Protein AF-A0A0P0M0D5-F1 (afdb_monomer)

Mean predicted aligned error: 4.43 Å

pLDDT: mean 91.83, std 10.05, range [52.97, 98.56]

InterPro domains:
  IPR024356 Protein of unknown function DUF3873 [PF12989] (3-71)

Organism: Phocaeicola vulgatus (NCBI:txid821)

Sequence (77 aa):
MATRMTINGVSTCTEAGTEKYEKFQMGVGRRKRTLVQYDYRHPADGELFSYVKPTLDECRTARDKWLTTKKGKERNL

Secondary structure (DSSP, 8-state):
---TTEETTEE---STT-EEEEEEEESSTT--EEEEEEEEE-TTT-PEEEEEESSHHHHHHHHHHHHHHHHHHHTT-

Radius of gyration: 14.3 Å; Cα contacts (8 Å, |Δi|>4): 110; chains: 1; bounding box: 41×16×36 Å

Foldseek 3Di:
DDDPQDDPNHGPQQDAQDKDKDWDWDDDDPPIAIKMWMWHQHNPPRDIDTDIGSDPVVVVVVVVVVVVVVVVVVVVD

Solvent-accessible surface area (backbone atoms only — not comparable to full-atom values): 4619 Å² total; per-residue (Å²): 133,90,55,88,60,40,59,98,85,39,71,64,60,75,56,62,65,41,74,46,73,49,77,47,76,49,72,63,82,92,62,53,43,65,32,24,45,37,35,35,14,35,66,88,80,56,53,75,48,73,50,76,30,74,40,66,65,60,43,51,55,51,48,54,51,50,51,54,54,48,56,55,54,64,74,76,109

Structure (mmCIF, N/CA/C/O backbone):
data_AF-A0A0P0M0D5-F1
#
_entry.id   AF-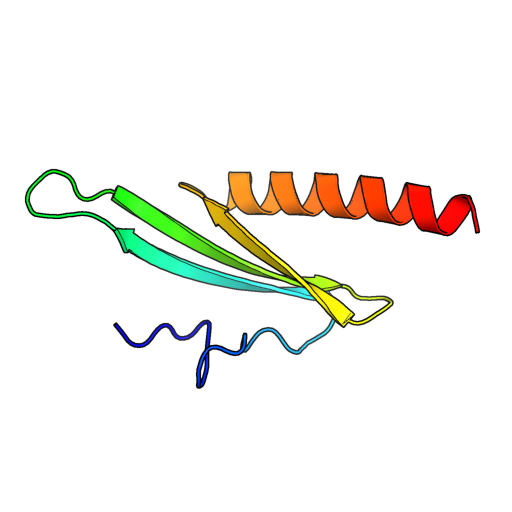A0A0P0M0D5-F1
#
loop_
_atom_site.group_PDB
_atom_site.id
_atom_site.type_symbol
_atom_site.label_atom_id
_atom_site.label_alt_id
_atom_site.label_comp_id
_atom_site.label_asym_id
_atom_site.label_entity_id
_atom_site.label_seq_id
_atom_site.pdbx_PDB_ins_code
_atom_site.Cartn_x
_atom_site.Cartn_y
_atom_site.Cartn_z
_atom_site.occupancy
_atom_site.B_iso_or_equiv
_atom_site.auth_seq_id
_atom_site.auth_comp_id
_atom_site.auth_asym_id
_atom_site.auth_atom_id
_atom_site.pdbx_PDB_model_num
ATOM 1 N N . MET A 1 1 ? -17.712 -6.819 3.994 1.00 60.38 1 MET A N 1
ATOM 2 C CA . MET A 1 1 ? -17.401 -5.459 3.508 1.00 60.38 1 MET A CA 1
ATOM 3 C C . MET A 1 1 ? -16.867 -5.599 2.101 1.00 60.38 1 MET A C 1
ATOM 5 O O . MET A 1 1 ? -15.945 -6.382 1.917 1.00 60.38 1 MET A O 1
ATOM 9 N N . ALA A 1 2 ? -17.458 -4.909 1.130 1.00 67.00 2 ALA A N 1
ATOM 10 C CA . ALA A 1 2 ? -16.820 -4.750 -0.171 1.00 67.00 2 ALA A CA 1
ATOM 11 C C . ALA A 1 2 ? -15.752 -3.660 -0.009 1.00 67.00 2 ALA A C 1
ATOM 13 O O . ALA A 1 2 ? -16.096 -2.524 0.309 1.00 67.00 2 ALA A O 1
ATOM 14 N N . THR A 1 3 ? -14.477 -4.028 -0.116 1.00 79.19 3 THR A N 1
ATOM 15 C CA . THR A 1 3 ? -13.366 -3.066 -0.112 1.00 79.19 3 THR A CA 1
ATOM 16 C C . THR A 1 3 ? -13.262 -2.453 -1.505 1.00 79.19 3 THR A C 1
ATOM 18 O O . THR A 1 3 ? -13.382 -3.165 -2.501 1.00 79.19 3 THR A O 1
ATOM 21 N N . ARG A 1 4 ? -13.049 -1.140 -1.609 1.00 84.12 4 ARG A N 1
ATOM 22 C CA . ARG A 1 4 ? -12.807 -0.477 -2.908 1.00 84.12 4 ARG A CA 1
ATOM 23 C C . ARG A 1 4 ? -11.413 -0.806 -3.450 1.00 84.12 4 ARG A C 1
ATOM 25 O O . ARG A 1 4 ? -11.114 -0.554 -4.6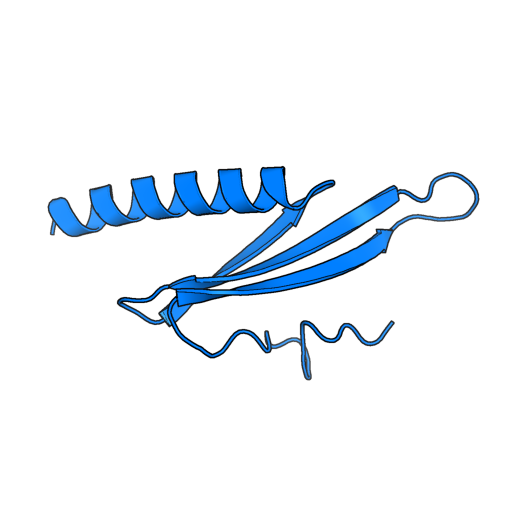19 1.00 84.12 4 ARG A O 1
ATOM 32 N N . MET A 1 5 ? -10.570 -1.388 -2.599 1.00 93.69 5 MET A N 1
ATOM 33 C CA . MET A 1 5 ? -9.220 -1.820 -2.932 1.00 93.69 5 MET A CA 1
ATOM 34 C C . MET A 1 5 ? -9.183 -3.052 -3.829 1.00 93.69 5 MET A C 1
ATOM 36 O O . MET A 1 5 ? -8.210 -3.210 -4.560 1.00 93.69 5 MET A O 1
ATOM 40 N N . THR A 1 6 ? -10.203 -3.920 -3.804 1.00 92.19 6 THR A N 1
ATOM 41 C CA . THR A 1 6 ? -10.201 -5.154 -4.602 1.00 92.19 6 THR A CA 1
ATOM 42 C C . THR A 1 6 ? -11.524 -5.410 -5.317 1.00 92.19 6 THR A C 1
ATOM 44 O O . THR A 1 6 ? -12.605 -5.172 -4.786 1.00 92.19 6 THR A O 1
ATOM 47 N N . ILE A 1 7 ? -11.436 -5.937 -6.538 1.00 92.62 7 ILE A N 1
ATOM 48 C CA . ILE A 1 7 ? -12.561 -6.471 -7.312 1.00 92.62 7 ILE A CA 1
ATOM 49 C C . ILE A 1 7 ? -12.276 -7.958 -7.515 1.00 92.62 7 ILE A C 1
ATOM 51 O O . ILE A 1 7 ? -11.221 -8.320 -8.028 1.00 92.62 7 ILE A O 1
ATOM 55 N N . ASN A 1 8 ? -13.182 -8.833 -7.065 1.00 90.44 8 ASN A N 1
ATOM 56 C CA . ASN A 1 8 ? -13.013 -10.295 -7.116 1.00 90.44 8 ASN A CA 1
ATOM 57 C C . ASN A 1 8 ? -11.692 -10.796 -6.491 1.00 90.44 8 ASN A C 1
ATOM 59 O O . ASN A 1 8 ? -11.085 -11.748 -6.971 1.00 90.44 8 ASN A O 1
ATOM 63 N N . GLY A 1 9 ? -11.224 -10.130 -5.430 1.00 86.75 9 GLY A N 1
ATOM 64 C CA . GLY A 1 9 ? -9.960 -10.458 -4.760 1.00 86.75 9 GLY A CA 1
ATOM 65 C C . GLY A 1 9 ? -8.704 -9.896 -5.436 1.00 86.75 9 GLY A C 1
ATOM 66 O O . GLY A 1 9 ? -7.619 -10.027 -4.879 1.00 86.75 9 GLY A O 1
ATOM 67 N N . VAL A 1 10 ? -8.834 -9.221 -6.582 1.00 90.50 10 VAL A N 1
ATOM 68 C CA . VAL A 1 10 ? -7.721 -8.603 -7.316 1.00 90.50 10 VAL A CA 1
ATOM 69 C C . VAL A 1 10 ? -7.649 -7.110 -7.006 1.00 90.50 10 VAL A C 1
ATOM 71 O O . VAL A 1 10 ? -8.672 -6.429 -7.013 1.00 90.50 10 VAL A O 1
ATOM 74 N N . SER A 1 11 ? -6.448 -6.593 -6.738 1.00 93.75 11 SER A N 1
ATOM 75 C CA . SER A 1 11 ? -6.227 -5.166 -6.467 1.00 93.75 11 SER A CA 1
ATOM 76 C C . SER A 1 11 ? -6.675 -4.268 -7.622 1.00 93.75 11 SER A C 1
ATOM 78 O O . SER A 1 11 ? -6.411 -4.553 -8.789 1.00 93.75 11 SER A O 1
ATOM 80 N N . THR A 1 12 ? -7.290 -3.135 -7.285 1.00 95.88 12 THR A N 1
ATOM 81 C CA . THR A 1 12 ? -7.661 -2.082 -8.242 1.00 95.88 12 THR A CA 1
ATOM 82 C C . THR A 1 12 ? -6.543 -1.059 -8.474 1.00 95.88 12 THR A C 1
ATOM 84 O O . THR A 1 12 ? -6.734 -0.099 -9.225 1.00 95.88 12 THR A O 1
ATOM 87 N N . CYS A 1 13 ? -5.380 -1.204 -7.831 1.00 96.19 13 CYS A N 1
ATOM 88 C CA . CYS A 1 13 ? -4.217 -0.341 -8.038 1.00 96.19 13 CYS A CA 1
ATOM 89 C C . CYS A 1 13 ? -3.508 -0.735 -9.343 1.00 96.19 13 CYS A C 1
ATOM 91 O O . CYS A 1 13 ? -2.621 -1.584 -9.344 1.00 96.19 13 CYS A O 1
ATOM 93 N N . THR A 1 14 ? -3.950 -0.184 -10.473 1.00 94.94 14 THR A N 1
ATOM 94 C CA . THR A 1 14 ? -3.464 -0.549 -11.818 1.00 94.94 14 THR A CA 1
ATOM 95 C C . THR A 1 14 ? -2.462 0.443 -12.398 1.00 94.94 14 THR A C 1
ATOM 97 O O . THR A 1 14 ? -1.622 0.052 -13.199 1.00 94.94 14 THR A O 1
ATOM 100 N N . GLU A 1 15 ? -2.537 1.714 -12.007 1.00 96.94 15 GLU A N 1
ATOM 101 C CA . GLU A 1 15 ? -1.700 2.777 -12.563 1.00 96.94 15 GLU A CA 1
ATOM 102 C C . GLU A 1 15 ? -0.298 2.757 -11.943 1.00 96.94 15 GLU A C 1
ATOM 104 O O . GLU A 1 15 ? -0.143 2.809 -10.721 1.00 96.94 15 GLU A O 1
ATOM 109 N N . ALA A 1 16 ? 0.727 2.662 -12.788 1.00 96.69 16 ALA A N 1
ATOM 110 C CA . ALA A 1 16 ? 2.120 2.573 -12.372 1.00 96.69 16 ALA A CA 1
ATOM 111 C C . ALA A 1 16 ? 2.569 3.823 -11.593 1.00 96.69 16 ALA A C 1
ATOM 113 O O . ALA A 1 16 ? 2.258 4.950 -11.961 1.00 96.69 16 ALA A O 1
ATOM 114 N N . GLY A 1 17 ? 3.295 3.619 -10.493 1.00 96.25 17 GLY A N 1
ATOM 115 C CA . GLY A 1 17 ? 3.757 4.685 -9.602 1.00 96.25 17 GLY A CA 1
ATOM 116 C C . GLY A 1 17 ? 2.702 5.249 -8.655 1.00 96.25 17 GLY A C 1
ATOM 117 O O . GLY A 1 17 ? 3.034 6.113 -7.843 1.00 96.25 17 GLY A O 1
ATOM 118 N N . THR A 1 18 ? 1.466 4.751 -8.702 1.00 97.62 18 THR A N 1
ATOM 119 C CA . THR A 1 18 ? 0.399 5.198 -7.803 1.00 97.62 18 THR A CA 1
ATOM 120 C C . THR A 1 18 ? 0.252 4.296 -6.585 1.00 97.62 18 THR A C 1
ATOM 122 O O . THR A 1 18 ? 0.598 3.111 -6.601 1.00 97.62 18 THR A O 1
ATOM 125 N N . GLU A 1 19 ? -0.288 4.877 -5.515 1.00 97.38 19 GLU A N 1
ATOM 126 C CA . GLU A 1 19 ? -0.761 4.146 -4.346 1.00 97.38 19 GLU A CA 1
ATOM 127 C C . GLU A 1 19 ? -2.283 4.252 -4.223 1.00 97.38 19 GLU A C 1
ATOM 129 O O . GLU A 1 19 ? -2.885 5.274 -4.557 1.00 97.38 19 G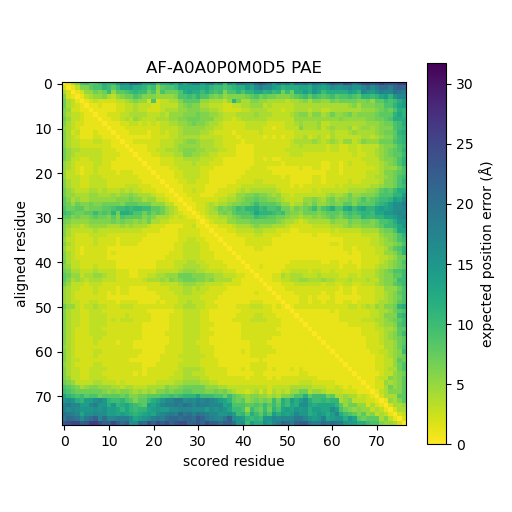LU A O 1
ATOM 134 N N . LYS A 1 20 ? -2.908 3.197 -3.701 1.00 97.69 20 LYS A N 1
ATOM 135 C CA . LYS A 1 20 ? -4.294 3.205 -3.227 1.00 97.69 20 LYS A CA 1
ATOM 136 C C . LYS A 1 20 ? -4.325 2.679 -1.802 1.00 97.69 20 LYS A C 1
ATOM 138 O O . LYS A 1 20 ? -3.527 1.819 -1.433 1.00 97.69 20 LYS A O 1
ATOM 143 N N . TYR A 1 21 ? -5.243 3.189 -0.992 1.00 97.31 21 TYR A N 1
ATOM 144 C CA . TYR A 1 21 ? -5.436 2.675 0.355 1.00 97.31 21 TYR A CA 1
ATOM 145 C C . TYR A 1 21 ? -6.857 2.889 0.864 1.00 97.31 21 TYR A C 1
ATOM 147 O O . TYR A 1 21 ? -7.545 3.836 0.484 1.00 97.31 21 TYR A O 1
ATOM 155 N N . GLU A 1 22 ? -7.269 2.030 1.790 1.00 96.75 22 GLU A N 1
ATOM 156 C CA . GLU A 1 22 ? -8.541 2.141 2.495 1.00 96.75 22 GLU A CA 1
ATOM 157 C C . GLU A 1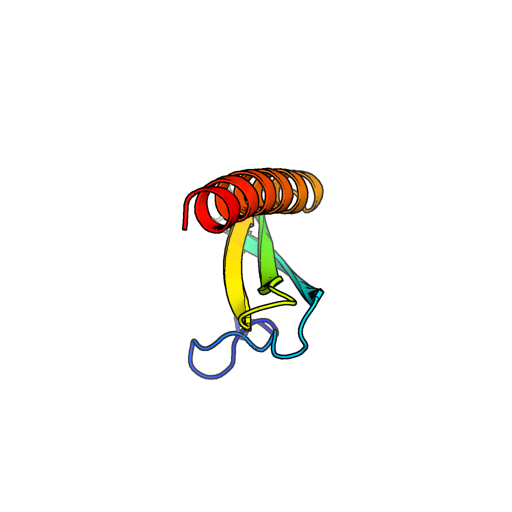 22 ? -8.359 1.771 3.970 1.00 96.75 22 GLU A C 1
ATOM 159 O O . GLU A 1 22 ? -7.624 0.841 4.314 1.00 96.75 22 GLU A O 1
ATOM 164 N N . LYS A 1 23 ? -9.028 2.510 4.862 1.00 95.62 23 LYS A N 1
ATOM 165 C CA . LYS A 1 23 ? -9.080 2.170 6.286 1.00 95.62 23 LYS A CA 1
ATOM 166 C C . LYS A 1 23 ? -10.229 1.209 6.537 1.00 95.62 23 LYS A C 1
ATOM 168 O O . LYS A 1 23 ? -11.350 1.465 6.114 1.00 95.62 23 LYS A O 1
ATOM 173 N N . PHE A 1 24 ? -9.978 0.167 7.313 1.00 93.69 24 PHE A N 1
ATOM 174 C CA . PHE A 1 24 ? -11.011 -0.768 7.735 1.00 93.69 24 PHE A CA 1
ATOM 175 C C . PHE A 1 24 ? -10.852 -1.123 9.209 1.00 93.69 24 PHE A C 1
ATOM 177 O O . PHE A 1 24 ? -9.781 -0.976 9.797 1.00 93.69 24 PHE A O 1
ATOM 184 N N . GLN A 1 25 ? -11.936 -1.585 9.824 1.00 94.44 25 GLN A N 1
ATOM 185 C CA . GLN A 1 25 ? -11.901 -2.092 11.189 1.00 94.44 25 GLN A CA 1
ATOM 186 C C . GLN A 1 25 ? -11.801 -3.614 11.180 1.00 94.44 25 GLN A C 1
ATOM 188 O O . GLN A 1 25 ? -12.556 -4.291 10.485 1.00 94.44 25 GLN A O 1
ATOM 193 N N . MET A 1 26 ? -10.901 -4.151 11.998 1.00 93.69 26 MET A N 1
ATOM 194 C CA . MET A 1 26 ? -10.748 -5.584 12.225 1.00 93.69 26 MET A CA 1
ATOM 195 C C . MET A 1 26 ? -10.925 -5.893 13.712 1.00 93.69 26 MET A C 1
ATOM 197 O O . MET A 1 26 ? -10.408 -5.171 14.565 1.00 93.69 26 MET A O 1
ATOM 201 N N . GLY A 1 27 ? -11.632 -6.979 14.025 1.00 92.88 27 GLY A N 1
ATOM 202 C CA . GLY A 1 27 ? -11.881 -7.440 15.394 1.00 92.88 27 GLY A CA 1
ATOM 203 C C . GLY A 1 27 ? -13.364 -7.459 15.768 1.00 92.88 27 GLY A C 1
ATOM 204 O O . GLY A 1 27 ? -14.230 -7.062 14.988 1.00 92.88 27 GLY A O 1
ATOM 205 N N . VAL A 1 28 ? -13.656 -7.937 16.979 1.00 92.31 28 VAL A N 1
ATOM 206 C CA . VAL A 1 28 ? -15.023 -8.181 17.470 1.00 92.31 28 VAL A CA 1
ATOM 207 C C . VAL A 1 28 ? -15.294 -7.359 18.733 1.00 92.31 28 VAL A C 1
ATOM 209 O O . VAL A 1 28 ? -14.446 -7.248 19.622 1.00 92.31 28 VAL A O 1
ATOM 212 N N . GLY A 1 29 ? -16.492 -6.774 18.822 1.00 91.25 29 GLY A N 1
ATOM 213 C CA . GLY A 1 29 ? -16.935 -6.005 19.989 1.00 91.25 29 GLY A CA 1
ATOM 214 C C . GLY A 1 29 ? -16.062 -4.778 20.269 1.00 91.25 29 GLY A C 1
ATOM 215 O O . GLY A 1 29 ? -15.733 -4.021 19.359 1.00 91.25 29 GLY A O 1
ATOM 216 N N . ARG A 1 30 ? -15.678 -4.584 21.537 1.00 90.94 30 ARG A N 1
ATOM 217 C CA . ARG A 1 30 ? -14.811 -3.472 21.974 1.00 90.94 30 ARG A CA 1
ATOM 218 C C . ARG A 1 30 ? -13.343 -3.636 21.557 1.00 90.94 30 ARG A C 1
ATOM 220 O O . ARG A 1 30 ? -12.583 -2.684 21.651 1.00 90.94 30 ARG A O 1
ATOM 227 N N . ARG A 1 31 ? -12.935 -4.818 21.077 1.00 91.56 31 ARG A N 1
ATOM 228 C CA . ARG A 1 31 ? -11.559 -5.117 20.633 1.00 91.56 31 ARG A CA 1
ATOM 229 C C . ARG A 1 31 ? -11.377 -4.901 19.126 1.00 91.56 31 ARG A C 1
ATOM 231 O O . ARG A 1 31 ? -10.718 -5.693 18.455 1.00 91.56 31 ARG A O 1
ATOM 238 N N . LYS A 1 32 ? -11.999 -3.859 18.575 1.00 95.25 32 LYS A N 1
ATOM 239 C CA . LYS A 1 32 ? -11.797 -3.457 17.179 1.00 95.25 32 LYS A CA 1
ATOM 240 C C . LYS A 1 32 ? -10.574 -2.557 17.076 1.00 95.25 32 LYS A C 1
ATOM 242 O O . LYS A 1 32 ? -10.398 -1.653 17.886 1.00 95.25 32 LYS A O 1
ATOM 247 N N . ARG A 1 33 ? -9.766 -2.780 16.046 1.00 94.62 33 ARG A N 1
ATOM 248 C CA . ARG A 1 33 ? -8.665 -1.898 15.651 1.00 94.62 33 ARG A CA 1
ATOM 249 C C . ARG A 1 33 ? -8.887 -1.402 14.233 1.00 94.62 33 ARG A C 1
ATOM 251 O O . ARG A 1 33 ? -9.357 -2.160 13.385 1.00 94.62 33 ARG A O 1
ATOM 258 N N . THR A 1 34 ? -8.537 -0.149 13.987 1.00 95.81 34 THR A N 1
ATOM 259 C CA . THR A 1 34 ? -8.463 0.400 12.633 1.00 95.81 34 THR A CA 1
ATOM 260 C C . THR A 1 34 ? -7.132 -0.005 12.014 1.00 95.81 34 THR A C 1
ATOM 262 O O . THR A 1 34 ? -6.089 0.106 12.654 1.00 95.81 34 THR A O 1
ATOM 265 N N . LEU A 1 35 ? -7.183 -0.491 10.783 1.00 96.56 35 LEU A N 1
ATOM 266 C CA . LEU A 1 35 ? -6.041 -0.842 9.951 1.00 96.56 35 LEU A CA 1
ATOM 267 C C . LEU A 1 35 ? -6.182 -0.138 8.597 1.00 96.56 35 LEU A C 1
ATOM 269 O O . LEU A 1 35 ? -7.257 0.346 8.246 1.00 96.56 35 LEU A O 1
ATOM 273 N N . VAL A 1 36 ? -5.096 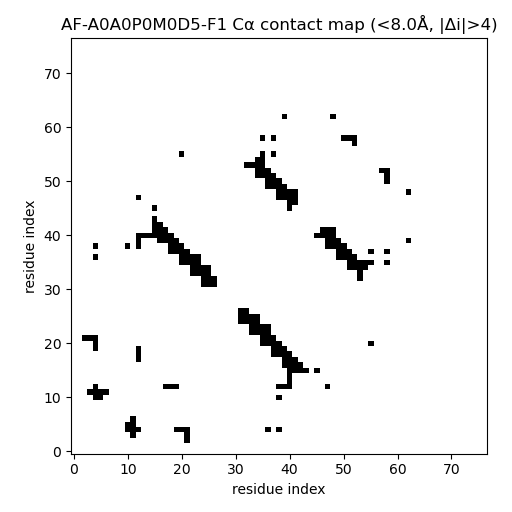-0.102 7.840 1.00 97.19 36 VAL A N 1
ATOM 274 C CA . VAL A 1 36 ? -4.999 0.422 6.480 1.00 97.19 36 VAL A CA 1
ATOM 275 C C . VAL A 1 36 ? -4.632 -0.741 5.573 1.00 97.19 36 VAL A C 1
ATOM 277 O O . VAL A 1 36 ? -3.595 -1.360 5.790 1.00 97.19 36 VAL A O 1
ATOM 280 N N . GLN A 1 37 ? -5.468 -1.040 4.579 1.00 96.62 37 GLN A N 1
ATOM 281 C CA . GLN A 1 37 ? -5.069 -1.833 3.416 1.00 96.62 37 GLN A CA 1
ATOM 282 C C . GLN A 1 37 ? -4.403 -0.883 2.422 1.00 96.62 37 GLN A C 1
ATOM 284 O O . GLN A 1 37 ? -4.983 0.153 2.104 1.00 96.62 37 GLN A O 1
ATOM 289 N N . TYR A 1 38 ? -3.202 -1.216 1.964 1.00 98.06 38 TYR A N 1
ATOM 290 C CA . TYR A 1 38 ? -2.367 -0.364 1.125 1.00 98.06 38 TYR A CA 1
ATOM 291 C C . TYR A 1 38 ? -1.827 -1.154 -0.059 1.00 98.06 38 TYR A C 1
ATOM 293 O O . TYR A 1 38 ? -1.221 -2.203 0.147 1.00 98.06 38 TYR A O 1
ATOM 301 N N . ASP A 1 39 ? -1.987 -0.605 -1.260 1.00 98.25 39 ASP A N 1
ATOM 302 C CA . ASP A 1 39 ? -1.439 -1.139 -2.500 1.00 98.25 39 ASP A CA 1
ATOM 303 C C . ASP A 1 39 ? -0.608 -0.062 -3.206 1.00 98.25 39 ASP A C 1
ATOM 305 O O . ASP A 1 39 ? -1.018 1.097 -3.282 1.00 98.25 39 ASP A O 1
ATOM 309 N N . TYR A 1 40 ? 0.540 -0.449 -3.753 1.00 98.25 40 TYR A N 1
ATOM 310 C CA . TYR A 1 40 ? 1.404 0.402 -4.566 1.00 98.25 40 TYR A CA 1
ATOM 311 C C . TYR A 1 40 ? 1.862 -0.353 -5.810 1.00 98.25 40 TYR A C 1
ATOM 313 O O . TYR A 1 40 ? 2.370 -1.473 -5.711 1.00 98.25 40 TYR A O 1
ATOM 321 N N . ARG A 1 41 ? 1.704 0.264 -6.982 1.00 97.94 41 ARG A N 1
ATOM 322 C CA . ARG A 1 41 ? 2.110 -0.322 -8.262 1.00 97.94 41 ARG A CA 1
ATOM 323 C C . ARG A 1 41 ? 3.493 0.191 -8.648 1.00 97.94 41 ARG A C 1
ATOM 325 O O . ARG A 1 41 ? 3.667 1.391 -8.853 1.00 97.94 41 ARG A O 1
ATOM 332 N N . HIS A 1 42 ? 4.477 -0.697 -8.772 1.00 96.81 42 HIS A N 1
ATOM 333 C CA . HIS A 1 42 ? 5.832 -0.295 -9.145 1.00 96.81 42 HIS A CA 1
ATOM 334 C C . HIS A 1 42 ? 5.870 0.384 -10.526 1.00 96.81 42 HIS A C 1
ATOM 336 O O . HIS A 1 42 ? 5.276 -0.154 -11.461 1.00 96.81 42 HIS A O 1
ATOM 342 N N . PRO A 1 43 ? 6.588 1.512 -10.693 1.00 95.56 43 PRO A N 1
AT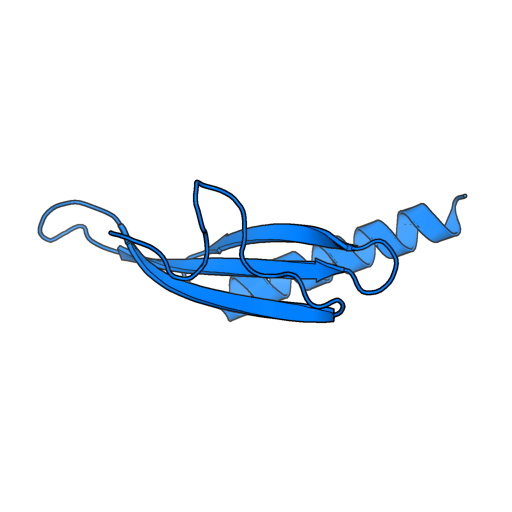OM 343 C CA . PRO A 1 43 ? 6.692 2.198 -11.977 1.00 95.56 43 PRO A CA 1
ATOM 344 C C . PRO A 1 43 ? 7.347 1.373 -13.090 1.00 95.56 43 PRO A C 1
ATOM 346 O O . PRO A 1 43 ? 6.908 1.461 -14.230 1.00 95.56 43 PRO A O 1
ATOM 349 N N . ALA A 1 44 ? 8.401 0.607 -12.777 1.00 93.38 44 ALA A N 1
ATOM 350 C CA . ALA A 1 44 ? 9.253 -0.001 -13.802 1.00 93.38 44 ALA A CA 1
ATOM 351 C C . ALA A 1 44 ? 8.712 -1.329 -14.356 1.00 93.38 44 ALA A C 1
ATOM 353 O O . ALA A 1 44 ? 8.783 -1.566 -15.556 1.00 93.38 44 ALA A O 1
ATOM 354 N N . ASP A 1 45 ? 8.159 -2.187 -13.499 1.00 93.06 45 ASP A N 1
ATOM 355 C CA . ASP A 1 45 ? 7.741 -3.546 -13.868 1.00 93.06 45 ASP A CA 1
ATOM 356 C C . ASP A 1 45 ? 6.283 -3.857 -13.513 1.00 93.06 45 ASP A C 1
ATOM 358 O O . ASP A 1 45 ? 5.801 -4.964 -13.745 1.00 93.06 45 ASP A O 1
ATOM 362 N N . GLY A 1 46 ? 5.563 -2.889 -12.942 1.00 94.19 46 GLY A N 1
ATOM 363 C CA . GLY A 1 46 ? 4.179 -3.080 -12.536 1.00 94.19 46 GLY A CA 1
ATOM 364 C C . GLY A 1 46 ? 3.991 -4.091 -11.400 1.00 94.19 46 GLY A C 1
ATOM 365 O O . GLY A 1 46 ? 2.854 -4.503 -11.160 1.00 94.19 46 GLY A O 1
ATOM 366 N N . GLU A 1 47 ? 5.040 -4.494 -10.674 1.00 96.25 47 GLU A N 1
ATOM 367 C CA . GLU A 1 47 ? 4.885 -5.359 -9.502 1.00 96.25 47 GLU A CA 1
ATOM 368 C C . GLU A 1 47 ? 4.000 -4.664 -8.457 1.00 96.25 47 GLU A C 1
ATOM 370 O O . GLU A 1 47 ? 4.155 -3.472 -8.169 1.00 96.25 47 GLU A O 1
ATOM 375 N N . LEU A 1 48 ? 3.039 -5.403 -7.906 1.00 96.81 48 LEU A N 1
ATOM 376 C CA . LEU A 1 48 ? 2.162 -4.894 -6.860 1.00 96.81 48 LEU A CA 1
ATOM 377 C C . LEU A 1 48 ? 2.786 -5.149 -5.491 1.00 96.81 48 LEU A C 1
ATOM 379 O O . LEU A 1 48 ? 2.943 -6.296 -5.079 1.00 96.81 48 LEU A O 1
ATOM 383 N N . PHE A 1 49 ? 3.043 -4.083 -4.748 1.00 97.12 49 PHE A N 1
ATOM 384 C CA . PHE A 1 49 ? 3.303 -4.164 -3.319 1.00 97.12 49 PHE A CA 1
ATOM 385 C C . PHE A 1 49 ? 1.983 -3.987 -2.561 1.00 97.12 49 PHE A C 1
ATOM 387 O O . PHE A 1 49 ? 1.337 -2.953 -2.712 1.00 97.12 49 PHE A O 1
ATOM 394 N N . SER A 1 50 ? 1.587 -4.966 -1.743 1.00 97.06 50 SER A N 1
ATOM 395 C CA . SER A 1 50 ? 0.368 -4.906 -0.922 1.00 97.06 50 SER A CA 1
ATOM 396 C C . SER A 1 50 ? 0.684 -5.176 0.546 1.00 97.06 50 SER A C 1
ATOM 398 O O . SER A 1 50 ? 1.409 -6.123 0.855 1.00 97.06 50 SER A O 1
ATOM 400 N N . TYR A 1 51 ? 0.160 -4.354 1.460 1.00 96.56 51 TYR A N 1
ATOM 401 C CA . TYR A 1 51 ? 0.417 -4.458 2.898 1.00 96.56 51 TYR A CA 1
ATOM 402 C C . TYR A 1 51 ? -0.789 -4.026 3.741 1.00 96.56 51 TYR A C 1
ATOM 404 O O . TYR A 1 51 ? -1.639 -3.250 3.305 1.00 96.56 51 TYR A O 1
ATOM 412 N N . VAL A 1 52 ? -0.834 -4.505 4.988 1.00 96.06 52 VAL A N 1
ATOM 413 C CA . VAL A 1 52 ? -1.808 -4.058 5.991 1.00 96.06 52 VAL A CA 1
ATOM 414 C C . VAL A 1 52 ? -1.085 -3.614 7.257 1.00 96.06 52 VAL A C 1
ATOM 416 O O . VAL A 1 52 ? -0.365 -4.404 7.875 1.00 96.06 52 VAL A O 1
ATOM 419 N N . LYS A 1 53 ? -1.292 -2.361 7.672 1.00 97.56 53 LYS A N 1
ATOM 420 C CA . LYS A 1 53 ? -0.713 -1.799 8.906 1.00 97.56 53 LYS A CA 1
ATOM 421 C C . LYS A 1 53 ? -1.705 -0.939 9.684 1.00 97.56 53 LYS A C 1
ATOM 423 O O . LYS A 1 53 ? -2.692 -0.485 9.113 1.00 97.56 53 LYS A O 1
ATOM 428 N N . PRO A 1 54 ? -1.461 -0.698 10.981 1.00 97.69 54 PRO A N 1
ATOM 429 C CA . PRO A 1 54 ? -2.193 0.294 11.767 1.00 97.69 54 PRO A CA 1
ATOM 430 C C . PRO A 1 54 ? -2.283 1.690 11.131 1.00 97.69 54 PRO A C 1
ATOM 432 O O . PRO A 1 54 ? -3.318 2.345 11.267 1.00 97.69 54 PRO A O 1
ATOM 435 N N . THR A 1 55 ? -1.241 2.149 10.425 1.00 97.75 55 THR A N 1
ATOM 436 C CA . THR A 1 55 ? -1.206 3.495 9.824 1.00 97.75 55 THR A CA 1
ATOM 437 C C . THR A 1 55 ? -0.719 3.499 8.372 1.00 97.75 55 THR A C 1
ATOM 439 O O . THR A 1 55 ? -0.081 2.558 7.895 1.00 97.75 55 THR A O 1
ATOM 442 N N . LEU A 1 56 ? -1.029 4.586 7.653 1.00 98.00 56 LEU A N 1
ATOM 443 C CA . LEU A 1 56 ? -0.565 4.798 6.279 1.00 98.00 56 LEU A CA 1
ATOM 444 C C . LEU A 1 56 ? 0.951 5.029 6.229 1.00 98.00 56 LEU A C 1
ATOM 446 O O . LEU A 1 56 ? 1.616 4.520 5.332 1.00 98.00 56 LEU A O 1
ATOM 450 N N . ASP A 1 57 ? 1.508 5.730 7.214 1.00 98.44 57 ASP A N 1
ATOM 451 C CA . ASP A 1 57 ? 2.946 6.003 7.282 1.00 98.44 57 ASP A CA 1
ATOM 452 C C . ASP A 1 57 ? 3.758 4.725 7.495 1.00 98.44 57 ASP A C 1
ATOM 454 O O . ASP A 1 57 ? 4.807 4.543 6.878 1.00 98.44 57 ASP A O 1
ATOM 458 N N . GLU A 1 58 ? 3.248 3.781 8.291 1.00 98.50 58 GLU A N 1
ATOM 459 C CA . GLU A 1 58 ? 3.864 2.458 8.416 1.00 98.50 58 GLU A CA 1
ATOM 460 C C . GLU A 1 58 ? 3.813 1.672 7.100 1.00 98.50 58 GLU A C 1
ATOM 462 O O . GLU A 1 58 ? 4.771 0.967 6.773 1.00 98.50 58 GLU A O 1
ATOM 467 N N . CYS A 1 59 ? 2.730 1.802 6.323 1.00 98.44 59 CYS A N 1
ATOM 468 C CA . CYS A 1 59 ? 2.648 1.209 4.985 1.00 98.44 59 CYS A CA 1
ATOM 469 C C . CYS A 1 59 ? 3.687 1.824 4.039 1.00 98.44 59 CYS A C 1
ATOM 471 O O . CYS A 1 59 ? 4.432 1.089 3.393 1.00 98.44 59 CYS A O 1
ATOM 473 N N . ARG A 1 60 ? 3.788 3.158 3.997 1.00 98.56 60 ARG A N 1
ATOM 474 C CA . ARG A 1 60 ? 4.763 3.882 3.162 1.00 98.56 60 ARG A CA 1
ATOM 475 C C . ARG A 1 60 ? 6.201 3.558 3.559 1.00 98.56 60 ARG A C 1
ATOM 477 O O . ARG A 1 60 ? 7.014 3.248 2.699 1.00 98.56 60 ARG A O 1
ATOM 484 N N . THR A 1 61 ? 6.483 3.482 4.858 1.00 98.50 61 THR A N 1
ATOM 485 C CA . THR A 1 61 ? 7.789 3.042 5.372 1.00 98.50 61 THR A CA 1
ATOM 486 C C . THR A 1 61 ? 8.132 1.627 4.895 1.00 98.50 61 THR A C 1
ATOM 488 O O . THR A 1 61 ? 9.276 1.347 4.536 1.00 98.50 61 THR A O 1
ATOM 491 N N . ALA A 1 62 ? 7.156 0.712 4.881 1.00 98.31 62 ALA A N 1
ATOM 492 C CA . ALA A 1 62 ? 7.356 -0.641 4.367 1.00 98.31 62 ALA A CA 1
ATOM 493 C C . ALA A 1 62 ? 7.582 -0.656 2.844 1.00 98.31 62 ALA A C 1
ATOM 495 O O . ALA A 1 62 ? 8.480 -1.364 2.383 1.00 98.31 62 ALA A O 1
ATOM 496 N N . ARG A 1 63 ? 6.839 0.161 2.081 1.00 98.06 63 ARG A N 1
ATOM 497 C CA . ARG A 1 63 ? 7.058 0.353 0.638 1.00 98.06 63 ARG A CA 1
ATOM 498 C C . ARG A 1 63 ? 8.475 0.848 0.361 1.00 98.06 63 ARG A C 1
ATOM 500 O O . ARG A 1 63 ? 9.155 0.283 -0.485 1.00 98.06 63 ARG A O 1
ATOM 507 N N . ASP A 1 64 ? 8.941 1.868 1.072 1.00 97.81 64 ASP A N 1
ATOM 508 C CA . ASP A 1 64 ? 10.249 2.479 0.812 1.00 97.81 64 ASP A CA 1
ATOM 509 C C . ASP A 1 64 ? 11.401 1.500 1.104 1.00 97.81 64 ASP A C 1
ATOM 511 O O . ASP A 1 64 ? 12.382 1.430 0.355 1.00 97.81 64 ASP A O 1
ATOM 515 N N . LYS A 1 65 ? 11.250 0.657 2.136 1.00 97.38 65 LYS A N 1
ATOM 516 C CA . LYS A 1 65 ? 12.167 -0.467 2.389 1.00 97.38 65 LYS A CA 1
ATOM 517 C C . LYS A 1 65 ? 12.163 -1.468 1.236 1.00 97.38 65 LYS A C 1
ATOM 519 O O . LYS A 1 65 ? 13.232 -1.853 0.767 1.00 97.38 65 LYS A O 1
ATOM 524 N N . TRP A 1 66 ? 10.983 -1.854 0.755 1.00 96.56 66 TRP A N 1
ATOM 525 C CA . TRP A 1 66 ? 10.847 -2.768 -0.378 1.00 96.56 66 TRP A CA 1
ATOM 526 C C . TRP A 1 66 ? 11.480 -2.201 -1.661 1.00 96.56 66 TRP A C 1
ATOM 528 O O . TRP A 1 66 ? 12.268 -2.894 -2.305 1.00 96.56 66 TRP A O 1
ATOM 538 N N . LEU A 1 67 ? 11.246 -0.921 -1.973 1.00 95.50 67 LEU A N 1
ATOM 539 C CA . LEU A 1 67 ? 11.878 -0.214 -3.096 1.00 95.50 67 LEU A CA 1
ATOM 540 C C . LEU A 1 67 ? 13.408 -0.196 -2.978 1.00 95.50 67 LEU A C 1
ATOM 542 O O . LEU A 1 67 ? 14.112 -0.434 -3.960 1.00 95.50 67 LEU A O 1
ATOM 546 N N . THR A 1 68 ? 13.930 0.037 -1.772 1.00 94.81 68 THR A N 1
ATOM 547 C CA . THR A 1 68 ? 15.377 0.026 -1.507 1.00 94.81 68 THR A CA 1
ATOM 548 C C . THR A 1 68 ? 15.983 -1.350 -1.782 1.00 94.81 68 THR A C 1
ATOM 550 O O . THR A 1 68 ? 17.015 -1.455 -2.447 1.00 94.81 68 THR A O 1
ATOM 553 N N . THR A 1 69 ? 15.326 -2.422 -1.327 1.00 92.44 69 THR A N 1
ATOM 554 C CA . THR A 1 69 ? 15.756 -3.800 -1.608 1.00 92.44 69 THR A CA 1
ATOM 555 C C . THR A 1 69 ? 15.698 -4.118 -3.100 1.00 92.44 69 THR A C 1
ATOM 557 O O . THR A 1 69 ? 16.610 -4.760 -3.619 1.00 92.44 69 THR A O 1
ATOM 560 N N . LYS A 1 70 ? 14.661 -3.655 -3.803 1.00 88.31 70 LYS A N 1
ATOM 561 C CA . LYS A 1 70 ? 14.482 -3.901 -5.237 1.00 88.31 70 LYS A CA 1
ATOM 562 C C . LYS A 1 70 ? 15.566 -3.231 -6.081 1.00 88.31 70 LYS A C 1
ATOM 564 O O . LYS A 1 70 ? 16.227 -3.915 -6.855 1.00 88.31 70 LYS A O 1
ATOM 569 N N . LYS A 1 71 ? 15.864 -1.956 -5.811 1.00 83.00 71 LYS A N 1
ATOM 570 C CA . LYS A 1 71 ? 16.985 -1.236 -6.440 1.00 83.00 71 LYS A CA 1
ATOM 571 C C . LYS A 1 71 ? 18.328 -1.939 -6.211 1.00 83.00 71 LYS A C 1
ATOM 573 O O . LYS A 1 71 ? 19.199 -1.915 -7.072 1.00 83.00 71 LYS A O 1
ATOM 578 N N . GLY A 1 72 ? 18.512 -2.564 -5.047 1.00 77.75 72 GLY A N 1
ATOM 579 C CA . GLY A 1 72 ? 19.696 -3.377 -4.762 1.00 77.75 72 GLY A CA 1
ATOM 580 C C . GLY A 1 72 ? 19.792 -4.635 -5.631 1.00 77.75 72 GLY A C 1
ATOM 581 O O . GLY A 1 72 ? 20.886 -4.986 -6.056 1.00 77.75 72 GLY A O 1
ATOM 582 N N . LYS A 1 73 ? 18.662 -5.290 -5.928 1.00 71.50 73 LYS A N 1
ATOM 583 C CA . LYS A 1 73 ? 18.613 -6.469 -6.807 1.00 71.50 73 LYS A CA 1
ATOM 584 C C . LYS A 1 73 ? 18.866 -6.109 -8.270 1.00 71.50 73 LYS A C 1
ATOM 586 O O . LYS A 1 73 ? 19.654 -6.786 -8.912 1.00 71.50 73 LYS A O 1
ATOM 591 N N . GLU A 1 74 ? 18.256 -5.033 -8.763 1.00 66.75 74 GLU A N 1
ATOM 592 C CA . GLU A 1 74 ? 18.433 -4.561 -10.147 1.00 66.75 74 GLU A CA 1
ATOM 593 C C . GLU A 1 74 ? 19.872 -4.138 -10.456 1.00 66.75 74 G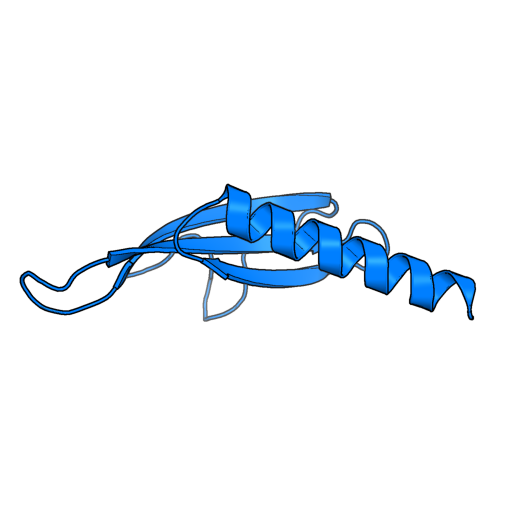LU A C 1
ATOM 595 O O . GLU A 1 74 ? 20.328 -4.304 -11.575 1.00 66.75 74 GLU A O 1
ATOM 600 N N . ARG A 1 75 ? 20.612 -3.616 -9.470 1.00 64.56 75 ARG A N 1
ATOM 601 C CA . ARG A 1 75 ? 22.028 -3.239 -9.639 1.00 64.56 75 ARG A CA 1
ATOM 602 C C . ARG A 1 75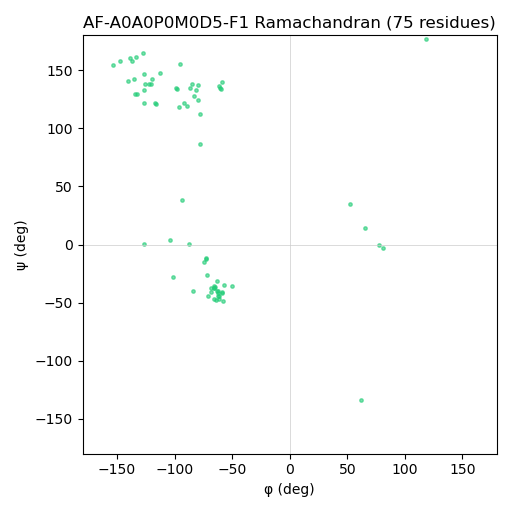 ? 22.998 -4.422 -9.692 1.00 64.56 75 ARG A C 1
ATOM 604 O O . ARG A 1 75 ? 24.159 -4.210 -10.024 1.00 64.56 75 ARG A O 1
ATOM 611 N N . ASN A 1 76 ? 22.553 -5.611 -9.290 1.00 59.94 76 ASN A N 1
ATOM 612 C CA . ASN A 1 76 ? 23.370 -6.825 -9.229 1.00 59.94 76 ASN A CA 1
ATOM 613 C C . ASN A 1 76 ? 23.073 -7.795 -10.390 1.00 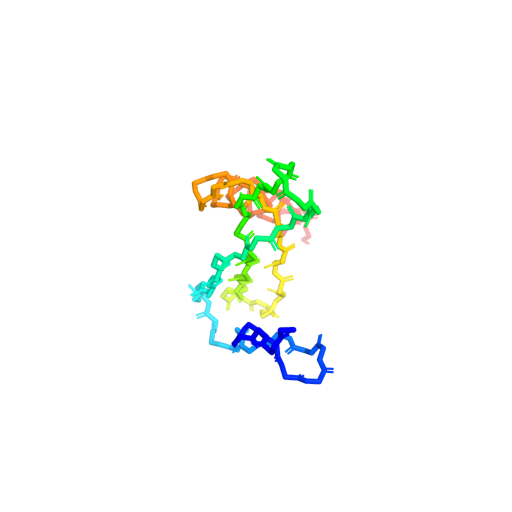59.94 76 ASN A C 1
ATOM 615 O O . ASN A 1 76 ? 23.607 -8.905 -10.395 1.00 59.94 76 ASN A O 1
ATOM 619 N N . LEU A 1 77 ? 22.197 -7.393 -11.312 1.00 52.97 77 LEU A N 1
ATOM 620 C CA . LEU A 1 77 ? 21.877 -8.060 -12.575 1.00 52.97 77 LEU A CA 1
ATOM 621 C C . LEU A 1 77 ? 22.578 -7.320 -13.717 1.00 52.97 77 LEU A C 1
ATOM 623 O O . LEU A 1 77 ? 23.009 -8.016 -14.659 1.00 52.97 77 LEU A O 1
#

Nearest PDB structures (foldseek):
  6m9y-assembly1_C  TM=4.714E-01  e=1.964E-01  Branchiostoma floridae
  4tx4-assembly1_B  TM=4.271E-01  e=3.014E-01  Vigna unguiculata
  2g5z-assembly1_A  TM=5.250E-01  e=1.159E+00  Aequorea victoria
  6gp1-assembly1_A  TM=5.051E-01  e=1.159E+00  Lobophyllia hemprichii
  6i3r-assembly1_A  TM=4.002E-01  e=6.679E-01  Drosophila melanogaster